Protein AF-A0A653DFV3-F1 (afdb_monomer_lite)

Sequence (105 aa):
MAKMRLHSKTYQAQEQLPKLPLPPLQNTLKKYEKTLRPLLTEQEHEKVQKIIEKFGGPGGIGVKLQLYLANRREKVDNWVRLFEYFIYDKVHQVLILSGTHVKKK

Organism: Callosobruchus maculatus (NCBI:txid64391)

Foldseek 3Di:
DDDPPPDDVVCPCVVVDQADDDDDLVVVLVVVLVVCVVVDDPVVSVVSVVVSCQQVPVVHVVVVVSVVLVVQSVVDSYSCVVVVVVCCVVVVPPPVPPDDPPPDD

Secondary structure (DSSP, 8-state):
--------GGGTTGGGSPPPP---HHHHHHHHHHHHGGGS-HHHHHHHHHHHHHHHSTT-HHHHHHHHHHHHHHHSS-SSHHHHHHHHHHHTTSTTSS-------

pLDDT: mean 81.85, std 17.77, range [36.03, 96.75]

Structure (mmCIF, N/CA/C/O backbone):
data_AF-A0A653DFV3-F1
#
_entry.id   AF-A0A653DFV3-F1
#
loop_
_atom_site.group_PDB
_atom_site.id
_atom_site.type_symbol
_atom_site.label_atom_id
_atom_site.label_alt_id
_atom_site.label_comp_id
_atom_site.label_asym_id
_atom_site.label_entity_id
_atom_site.label_seq_id
_atom_site.pdbx_PDB_ins_code
_atom_site.Cartn_x
_atom_site.Cartn_y
_atom_site.Cartn_z
_atom_site.occupancy
_atom_site.B_iso_or_equiv
_atom_site.auth_seq_id
_atom_site.auth_comp_id
_atom_site.auth_asym_id
_atom_site.auth_atom_id
_atom_site.pdbx_PDB_model_num
ATOM 1 N N . MET A 1 1 ? 32.442 -0.301 -32.391 1.00 36.03 1 MET A N 1
ATOM 2 C CA . MET A 1 1 ? 32.639 -0.709 -30.981 1.00 36.03 1 MET A CA 1
ATOM 3 C C . MET A 1 1 ? 31.658 -1.835 -30.666 1.00 36.03 1 MET A C 1
ATOM 5 O O . MET A 1 1 ? 30.460 -1.589 -30.611 1.00 36.03 1 MET A O 1
ATOM 9 N N . ALA A 1 2 ? 32.135 -3.078 -30.596 1.00 36.41 2 ALA A N 1
ATOM 10 C CA . ALA A 1 2 ? 31.301 -4.270 -30.443 1.00 36.41 2 ALA A CA 1
ATOM 11 C C . ALA A 1 2 ? 30.793 -4.423 -28.996 1.00 36.41 2 ALA A C 1
ATOM 13 O O . ALA A 1 2 ? 31.572 -4.308 -28.052 1.00 36.41 2 ALA A O 1
ATOM 14 N N . LYS A 1 3 ? 29.496 -4.709 -28.814 1.00 49.00 3 LYS A N 1
ATOM 15 C CA . LYS A 1 3 ? 28.944 -5.129 -27.515 1.00 49.00 3 LYS A CA 1
ATOM 16 C C . LYS A 1 3 ? 29.542 -6.490 -27.159 1.00 49.00 3 LYS A C 1
ATOM 18 O O . LYS A 1 3 ? 29.226 -7.493 -27.794 1.00 49.00 3 LYS A O 1
ATOM 23 N N . MET A 1 4 ? 30.407 -6.517 -26.152 1.00 47.44 4 MET A N 1
ATOM 24 C CA . MET A 1 4 ? 30.994 -7.743 -25.626 1.00 47.44 4 MET A CA 1
ATOM 25 C C . MET A 1 4 ? 29.876 -8.599 -25.009 1.00 47.44 4 MET A C 1
ATOM 27 O O . MET A 1 4 ? 29.290 -8.250 -23.986 1.00 47.44 4 MET A O 1
ATOM 31 N N . ARG A 1 5 ? 29.527 -9.697 -25.684 1.00 55.34 5 ARG A N 1
ATOM 32 C CA . ARG A 1 5 ? 28.530 -10.679 -25.245 1.00 55.34 5 ARG A CA 1
ATOM 33 C C . ARG A 1 5 ? 29.101 -11.509 -24.088 1.00 55.34 5 ARG A C 1
ATOM 35 O O . ARG A 1 5 ? 29.620 -12.598 -24.306 1.00 55.34 5 ARG A O 1
ATOM 42 N N . LEU A 1 6 ? 28.985 -11.017 -22.857 1.00 54.50 6 LEU A N 1
ATOM 43 C CA . LEU A 1 6 ? 29.177 -11.828 -21.651 1.00 54.50 6 LEU A CA 1
ATOM 44 C C . LEU A 1 6 ? 27.981 -12.783 -21.488 1.00 54.50 6 LEU A C 1
ATOM 46 O O . LEU A 1 6 ? 27.052 -12.492 -20.746 1.00 54.50 6 LEU A O 1
ATOM 50 N N . HIS A 1 7 ? 27.977 -13.921 -22.183 1.00 57.28 7 HIS A N 1
ATOM 51 C CA . HIS A 1 7 ? 27.004 -1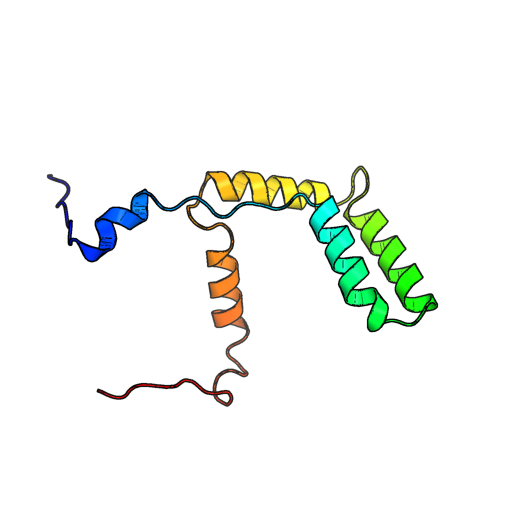4.989 -21.921 1.00 57.28 7 HIS A CA 1
ATOM 52 C C . HIS A 1 7 ? 27.674 -16.103 -21.118 1.00 57.28 7 HIS A C 1
ATOM 54 O O . HIS A 1 7 ? 27.980 -17.168 -21.652 1.00 57.28 7 HIS A O 1
ATOM 60 N N . SER A 1 8 ? 27.894 -15.882 -19.819 1.00 66.50 8 SER A N 1
ATOM 61 C CA . SER A 1 8 ? 28.006 -17.033 -18.923 1.00 66.50 8 SER A CA 1
ATOM 62 C C . SER A 1 8 ? 26.656 -17.762 -18.942 1.00 66.50 8 SER A C 1
ATOM 64 O O . SER A 1 8 ? 25.603 -17.119 -18.927 1.00 66.50 8 SER A O 1
ATOM 66 N N . LYS A 1 9 ? 26.660 -19.103 -18.983 1.00 70.94 9 LYS A N 1
ATOM 67 C CA . LYS A 1 9 ? 25.426 -19.918 -18.908 1.00 70.94 9 LYS A CA 1
ATOM 68 C C . LYS A 1 9 ? 24.528 -19.508 -17.729 1.00 70.94 9 LYS A C 1
ATOM 70 O O . LYS A 1 9 ? 23.316 -19.649 -17.801 1.00 70.94 9 LYS A O 1
ATOM 75 N N . THR A 1 10 ? 25.126 -18.943 -16.681 1.00 80.25 10 THR A N 1
ATOM 76 C CA . THR A 1 10 ? 24.478 -18.484 -15.452 1.00 80.25 10 THR A CA 1
ATOM 77 C C . THR A 1 10 ? 23.386 -17.427 -15.661 1.00 80.25 10 THR A C 1
ATOM 79 O O . THR A 1 10 ? 22.401 -17.465 -14.934 1.00 80.25 10 THR A O 1
ATOM 82 N N . TYR A 1 11 ? 23.512 -16.508 -16.630 1.00 81.00 11 TYR A N 1
ATOM 83 C CA . TYR A 1 11 ? 22.562 -15.386 -16.793 1.00 81.00 11 TYR A CA 1
ATOM 84 C C . TYR A 1 11 ? 21.695 -15.464 -18.054 1.00 81.00 11 TYR A C 1
ATOM 86 O O . TYR A 1 11 ? 20.881 -14.578 -18.296 1.00 81.00 11 TYR A O 1
ATOM 94 N N . GLN A 1 12 ? 21.819 -16.527 -18.851 1.00 82.38 12 GLN A N 1
ATOM 95 C CA . GLN A 1 12 ? 21.080 -16.670 -20.115 1.00 82.38 12 GLN A CA 1
ATOM 96 C C . GLN A 1 12 ? 19.555 -16.713 -19.929 1.00 82.38 12 GLN A C 1
ATOM 98 O O . GLN A 1 12 ? 18.811 -16.284 -20.806 1.00 82.38 12 GLN A O 1
ATOM 103 N N . ALA A 1 13 ? 19.084 -17.209 -18.783 1.00 85.31 13 ALA A N 1
ATOM 104 C CA . ALA A 1 13 ? 17.661 -17.256 -18.456 1.00 85.31 13 ALA A CA 1
ATOM 105 C C . ALA A 1 13 ? 17.132 -15.945 -17.844 1.00 85.31 13 ALA A C 1
ATOM 107 O O . ALA A 1 13 ? 15.923 -15.797 -17.691 1.00 85.31 13 ALA A O 1
ATOM 108 N N . GLN A 1 14 ? 18.003 -14.986 -17.503 1.00 85.19 14 GLN A N 1
ATOM 109 C CA . GLN A 1 14 ? 17.597 -13.766 -16.800 1.00 85.19 14 GLN A CA 1
ATOM 110 C C . GLN A 1 14 ? 16.649 -12.905 -17.645 1.00 85.19 14 GLN A C 1
ATOM 112 O O . GLN A 1 14 ? 15.698 -12.338 -17.116 1.00 85.19 14 GLN A O 1
ATOM 117 N N . GLU A 1 15 ? 16.877 -12.852 -18.959 1.00 80.69 15 GLU A N 1
ATOM 118 C CA . GLU A 1 15 ? 16.033 -12.111 -19.907 1.00 80.69 15 GLU A CA 1
ATOM 119 C C . GLU A 1 15 ? 14.672 -12.786 -20.154 1.00 80.69 15 GLU A C 1
ATOM 121 O O . GLU A 1 15 ? 13.759 -12.157 -20.681 1.00 80.69 15 GLU A O 1
ATOM 126 N N . GLN A 1 16 ? 14.518 -14.055 -19.760 1.00 86.12 16 GLN A N 1
ATOM 127 C CA . GLN A 1 16 ? 13.286 -14.834 -19.937 1.00 86.12 16 GLN A CA 1
ATOM 128 C C . GLN A 1 16 ? 12.364 -14.765 -18.710 1.00 86.12 16 GLN A C 1
ATOM 130 O O . GLN A 1 16 ? 11.243 -15.275 -18.751 1.00 86.12 16 GLN A O 1
ATOM 135 N N . LEU A 1 17 ? 12.815 -14.157 -17.606 1.00 88.94 17 LEU A N 1
ATOM 136 C CA . LEU A 1 17 ? 12.018 -14.058 -16.389 1.00 88.94 17 LEU A CA 1
ATOM 137 C C . LEU A 1 17 ? 10.841 -13.087 -16.577 1.00 88.94 17 LEU A C 1
ATOM 139 O O . LEU A 1 17 ? 11.027 -11.967 -17.060 1.00 88.94 17 LEU A O 1
ATOM 143 N N . PRO A 1 18 ? 9.625 -13.469 -16.149 1.00 89.94 18 PRO A N 1
ATOM 144 C CA . PRO A 1 18 ? 8.475 -12.587 -16.241 1.00 89.94 18 PRO A CA 1
ATOM 145 C C . PRO A 1 18 ? 8.628 -11.392 -15.294 1.00 89.94 18 PRO A C 1
ATOM 147 O O . PRO A 1 18 ? 9.078 -11.521 -14.153 1.00 89.94 18 PRO A O 1
ATOM 150 N N . LYS A 1 19 ? 8.171 -10.218 -15.742 1.00 88.56 19 LYS A N 1
ATOM 151 C CA . LYS A 1 19 ? 8.071 -9.033 -14.881 1.00 88.56 19 LYS A CA 1
ATOM 152 C C . LYS A 1 19 ? 7.087 -9.283 -13.740 1.00 88.56 19 LYS A C 1
ATOM 154 O O . LYS A 1 19 ? 5.996 -9.817 -13.957 1.00 88.56 19 LYS A O 1
ATOM 159 N N . LEU A 1 20 ? 7.414 -8.785 -12.548 1.00 92.31 20 LEU A N 1
ATOM 160 C CA . LEU A 1 20 ? 6.534 -8.891 -11.383 1.00 92.31 20 LEU A CA 1
ATOM 161 C C . LEU A 1 20 ? 5.140 -8.312 -11.683 1.00 92.31 20 LEU A C 1
ATOM 163 O O . LEU A 1 20 ? 5.041 -7.171 -12.154 1.00 92.31 20 LEU A O 1
ATOM 167 N N . PRO A 1 21 ? 4.053 -9.057 -11.421 1.00 93.00 21 PRO A N 1
ATOM 168 C CA . PRO A 1 21 ? 2.704 -8.551 -11.621 1.00 93.00 21 PRO A CA 1
ATOM 169 C C . PRO A 1 21 ? 2.405 -7.426 -10.627 1.00 93.00 21 PRO A C 1
ATOM 171 O O . PRO A 1 21 ? 2.809 -7.482 -9.467 1.00 93.00 21 PRO A O 1
ATOM 174 N N . LEU A 1 22 ? 1.687 -6.399 -11.083 1.00 93.62 22 LEU A N 1
ATOM 175 C CA . LEU A 1 22 ? 1.146 -5.366 -10.204 1.00 93.62 22 LEU A CA 1
ATOM 176 C C . LEU A 1 22 ? -0.297 -5.754 -9.848 1.00 93.62 22 LEU A C 1
ATOM 178 O O . LEU A 1 22 ? -1.149 -5.753 -10.740 1.00 93.62 22 LEU A O 1
ATOM 182 N N . PRO A 1 23 ? -0.596 -6.113 -8.587 1.00 94.75 23 PRO A N 1
ATOM 183 C CA . PRO A 1 23 ? -1.951 -6.474 -8.195 1.00 94.75 23 PRO A CA 1
ATOM 184 C C . PRO A 1 23 ? -2.896 -5.267 -8.321 1.00 94.75 23 PRO A C 1
ATOM 186 O O . PRO A 1 23 ? -2.481 -4.134 -8.055 1.00 94.75 23 PRO A O 1
ATOM 189 N N . PRO A 1 24 ? -4.174 -5.479 -8.688 1.00 95.19 24 PRO A N 1
ATOM 190 C CA . PRO A 1 24 ? -5.169 -4.414 -8.697 1.00 95.19 24 PRO A CA 1
ATOM 191 C C . PRO A 1 24 ? -5.315 -3.771 -7.316 1.00 95.19 24 PRO A C 1
ATOM 193 O O . PRO A 1 24 ? -5.382 -4.477 -6.308 1.00 95.19 24 PRO A O 1
ATOM 196 N N . LEU A 1 25 ? -5.446 -2.442 -7.280 1.00 94.75 25 LEU A N 1
ATOM 197 C CA . LEU A 1 25 ? -5.555 -1.668 -6.039 1.00 94.75 25 LEU A CA 1
ATOM 198 C C . LEU A 1 25 ? -6.642 -2.218 -5.103 1.00 94.75 25 LEU A C 1
ATOM 200 O O . LEU A 1 25 ? -6.383 -2.450 -3.927 1.00 94.75 25 LEU A O 1
ATOM 204 N N . GLN A 1 26 ? -7.832 -2.503 -5.638 1.00 94.44 26 GLN A N 1
ATOM 205 C CA . GLN A 1 26 ? -8.961 -3.003 -4.847 1.00 94.44 26 GLN A CA 1
ATOM 206 C C . GLN A 1 26 ? -8.681 -4.366 -4.207 1.00 94.44 26 GLN A C 1
ATOM 208 O O . GLN A 1 26 ? -9.071 -4.608 -3.069 1.00 94.44 26 GLN A O 1
ATOM 213 N N . ASN A 1 27 ? -7.962 -5.253 -4.901 1.00 96.06 27 ASN A N 1
ATOM 214 C CA . ASN A 1 27 ? -7.603 -6.561 -4.352 1.00 96.06 27 ASN A CA 1
ATOM 215 C C . ASN A 1 27 ? -6.596 -6.410 -3.208 1.00 96.06 27 ASN A C 1
ATOM 217 O O . ASN A 1 27 ? -6.718 -7.084 -2.184 1.00 96.06 27 ASN A O 1
ATOM 221 N N . THR A 1 28 ? -5.634 -5.497 -3.359 1.00 96.06 28 THR A N 1
ATOM 222 C CA . THR A 1 28 ? -4.661 -5.171 -2.311 1.00 96.06 28 THR A CA 1
ATOM 223 C C . THR A 1 28 ? -5.347 -4.575 -1.083 1.00 96.06 28 THR A C 1
ATOM 225 O O . THR A 1 28 ? -5.072 -5.016 0.030 1.00 96.06 28 THR A O 1
ATOM 228 N N . LEU A 1 29 ? -6.281 -3.637 -1.271 1.00 96.06 29 LEU A N 1
ATOM 229 C CA . LEU A 1 29 ? -7.023 -3.000 -0.178 1.00 96.06 29 LEU A CA 1
ATOM 230 C C . LEU A 1 29 ? -7.923 -3.987 0.577 1.00 96.06 29 LEU A C 1
ATOM 232 O O . LEU A 1 29 ? -7.883 -4.023 1.803 1.00 96.06 29 LEU A O 1
ATOM 236 N N . LYS A 1 30 ? -8.643 -4.862 -0.135 1.00 95.50 30 LYS A N 1
ATOM 237 C CA . LYS A 1 30 ? -9.437 -5.940 0.487 1.00 95.50 30 LYS A CA 1
ATOM 238 C C . LYS A 1 30 ? -8.571 -6.896 1.305 1.00 95.50 30 LYS A C 1
ATOM 240 O O . LYS A 1 30 ? -8.942 -7.314 2.399 1.00 95.50 30 LYS A O 1
ATOM 245 N N . LYS A 1 31 ? -7.399 -7.266 0.777 1.00 96.31 31 LYS A N 1
ATOM 246 C CA . LYS A 1 31 ? -6.458 -8.129 1.503 1.00 96.31 31 LYS A CA 1
ATOM 247 C C . LYS A 1 31 ? -5.907 -7.423 2.743 1.00 96.31 31 LYS A C 1
ATOM 249 O O . LYS A 1 31 ? -5.769 -8.065 3.782 1.00 96.31 31 LYS A O 1
ATOM 254 N N . TYR A 1 32 ? -5.606 -6.131 2.636 1.00 95.88 32 TYR A N 1
ATOM 255 C CA . TYR A 1 32 ? -5.141 -5.305 3.7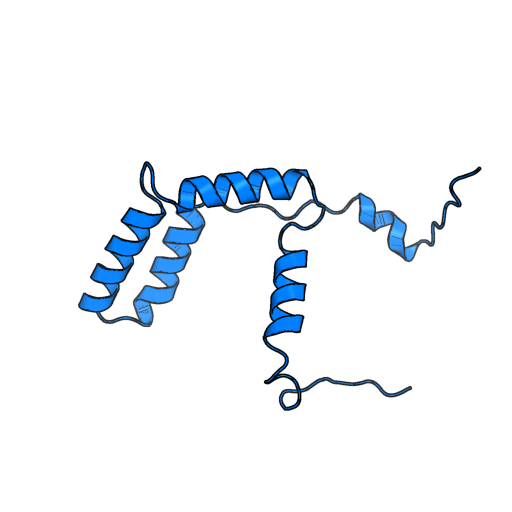47 1.00 95.88 32 TYR A CA 1
ATOM 256 C C . TYR A 1 32 ? -6.177 -5.249 4.877 1.00 95.88 32 TYR A C 1
ATOM 258 O O . TYR A 1 32 ? -5.852 -5.618 6.002 1.00 95.88 32 TYR A O 1
ATOM 266 N N . GLU A 1 33 ? -7.433 -4.929 4.563 1.00 94.75 33 GLU A N 1
ATOM 267 C CA . GLU A 1 33 ? -8.546 -4.932 5.523 1.00 94.75 33 GLU A CA 1
ATOM 268 C C . GLU A 1 33 ? -8.695 -6.290 6.226 1.00 94.75 33 GLU A C 1
ATOM 270 O O . GLU A 1 33 ? -8.665 -6.367 7.454 1.00 94.75 33 GLU A O 1
ATOM 275 N N . LYS A 1 34 ? -8.739 -7.389 5.457 1.00 94.75 34 LYS A N 1
ATOM 276 C CA . LYS A 1 34 ? -8.848 -8.751 6.008 1.00 94.75 34 LYS A CA 1
ATOM 277 C C . LYS A 1 34 ? -7.693 -9.108 6.947 1.00 94.75 34 LYS A C 1
ATOM 279 O O . LYS A 1 34 ? -7.897 -9.829 7.919 1.00 94.75 34 LYS A O 1
ATOM 284 N N . THR A 1 35 ? -6.486 -8.638 6.641 1.00 96.31 35 THR A N 1
ATOM 285 C CA . THR A 1 35 ? -5.292 -8.912 7.457 1.00 96.31 35 THR A CA 1
ATOM 286 C C . THR A 1 35 ? -5.319 -8.116 8.760 1.00 96.31 35 THR A C 1
ATOM 288 O O . THR A 1 35 ? -4.851 -8.606 9.783 1.00 96.31 35 THR A O 1
ATOM 291 N N . LEU A 1 36 ? -5.891 -6.911 8.733 1.00 94.69 36 LEU A N 1
ATOM 292 C CA . LEU A 1 36 ? -6.040 -6.066 9.912 1.00 94.69 36 LEU A CA 1
ATOM 293 C C . LEU A 1 36 ? -7.218 -6.459 10.802 1.00 94.69 36 LEU A C 1
ATOM 295 O O . LEU A 1 36 ? -7.138 -6.249 12.006 1.00 94.69 36 LEU A O 1
ATOM 299 N N . ARG A 1 37 ? -8.284 -7.054 10.253 1.00 91.19 37 ARG A N 1
ATOM 300 C CA . ARG A 1 37 ? -9.484 -7.445 11.013 1.00 91.19 37 ARG A CA 1
ATOM 301 C C . ARG A 1 37 ? -9.196 -8.166 12.345 1.00 91.19 37 ARG A C 1
ATOM 303 O O . ARG A 1 37 ? -9.777 -7.743 13.335 1.00 91.19 37 ARG A O 1
ATOM 310 N N . PRO A 1 38 ? -8.326 -9.195 12.431 1.00 95.25 38 PRO A N 1
ATOM 311 C CA . PRO A 1 38 ? -8.048 -9.867 13.706 1.00 95.25 38 PRO A CA 1
ATOM 312 C C . PRO A 1 38 ? -7.190 -9.047 14.686 1.00 95.25 38 PRO A C 1
ATOM 314 O O . PRO A 1 38 ? -7.036 -9.456 15.831 1.00 95.25 38 PRO A O 1
ATOM 317 N N . LEU A 1 39 ? -6.599 -7.933 14.246 1.00 95.06 39 LEU A N 1
ATOM 318 C CA . LEU A 1 39 ? -5.705 -7.090 15.046 1.00 95.06 39 LEU A CA 1
ATOM 319 C C . LEU A 1 39 ? -6.408 -5.856 15.629 1.00 95.06 39 LEU A C 1
ATOM 321 O O . LEU A 1 39 ? -5.814 -5.164 16.451 1.00 95.06 39 LEU A O 1
ATOM 325 N N . LEU A 1 40 ? -7.627 -5.553 15.177 1.00 95.00 40 LEU A N 1
ATOM 326 C CA . LEU A 1 40 ? -8.325 -4.305 15.472 1.00 95.00 40 LEU A CA 1
ATOM 327 C C . LEU A 1 40 ? -9.615 -4.549 16.250 1.00 95.00 40 LEU A C 1
ATOM 329 O O . LEU A 1 40 ? -10.317 -5.538 16.034 1.00 95.00 40 LEU A O 1
ATOM 333 N N . THR A 1 41 ? -9.969 -3.592 17.103 1.00 96.25 41 THR A N 1
ATOM 334 C CA . THR A 1 41 ? -11.3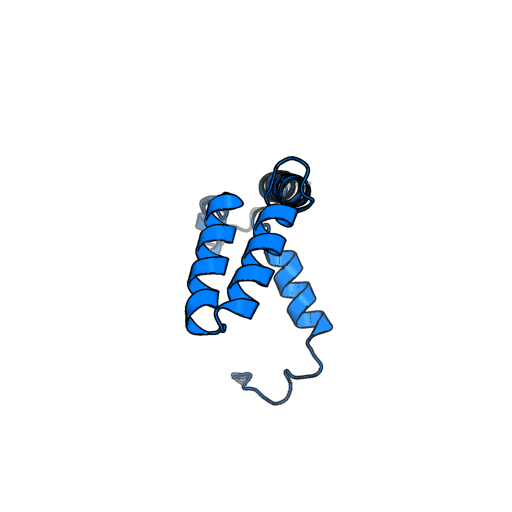22 -3.500 17.664 1.00 96.25 41 THR A CA 1
ATOM 335 C C . THR A 1 41 ? -12.328 -3.059 16.595 1.00 96.25 41 THR A C 1
ATOM 337 O O . THR A 1 41 ? -11.955 -2.526 15.548 1.00 96.25 41 THR A O 1
ATOM 340 N N . GLU A 1 42 ? -13.628 -3.225 16.856 1.00 93.88 42 GLU A N 1
ATOM 341 C CA . GLU A 1 42 ? -14.673 -2.840 15.894 1.00 93.88 42 GLU A CA 1
ATOM 342 C C . GLU A 1 42 ? -14.605 -1.347 15.526 1.00 93.88 42 GLU A C 1
ATOM 344 O O . GLU A 1 42 ? -14.640 -0.983 14.353 1.00 93.88 42 GLU A O 1
ATOM 349 N N . GLN A 1 43 ? -14.387 -0.482 16.522 1.00 95.38 43 GLN A N 1
ATOM 350 C CA . GLN A 1 43 ? -14.271 0.966 16.321 1.00 95.38 43 GLN A CA 1
ATOM 351 C C . GLN A 1 43 ? -13.047 1.351 15.475 1.00 95.38 43 GLN A C 1
ATOM 353 O O . GLN A 1 43 ? -13.088 2.309 14.701 1.00 95.38 43 GLN A O 1
ATOM 358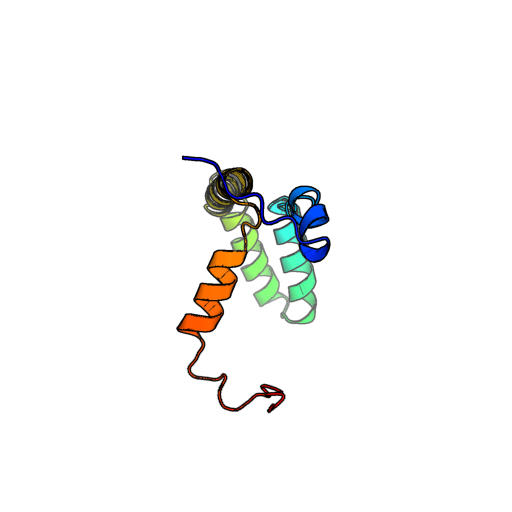 N N . GLU A 1 44 ? -11.928 0.644 15.634 1.00 95.50 44 GLU A N 1
ATOM 359 C CA . GLU A 1 44 ? -10.721 0.867 14.832 1.00 95.50 44 GLU A CA 1
ATOM 360 C C . GLU A 1 44 ? -10.896 0.344 13.410 1.00 95.50 44 GLU A C 1
ATOM 362 O O . GLU A 1 44 ? -10.470 1.001 12.458 1.00 95.50 44 GLU A O 1
ATOM 367 N N . HIS A 1 45 ? -11.576 -0.791 13.256 1.00 95.44 45 HIS A N 1
ATOM 368 C CA . HIS A 1 45 ? -11.900 -1.343 11.951 1.00 95.44 45 HIS A CA 1
ATOM 369 C C . HIS A 1 45 ? -12.760 -0.378 11.125 1.00 95.44 45 HIS A C 1
ATOM 371 O O . HIS A 1 45 ? -12.419 -0.094 9.978 1.00 95.44 45 HIS A O 1
ATOM 377 N N . GLU A 1 46 ? -13.806 0.214 11.711 1.00 95.81 46 GLU A N 1
ATOM 378 C CA . GLU A 1 46 ? -14.630 1.230 11.034 1.00 95.81 46 GLU A CA 1
ATOM 379 C C . GLU A 1 46 ? -13.811 2.444 10.565 1.00 95.81 46 GLU A C 1
ATOM 381 O O . GLU A 1 46 ? -14.028 2.980 9.473 1.00 95.81 46 GLU A O 1
ATOM 386 N N . LYS A 1 47 ? -12.844 2.896 11.376 1.00 96.06 47 LYS A N 1
ATOM 387 C CA . LYS A 1 47 ? -11.937 3.992 10.993 1.00 96.06 47 LYS A CA 1
ATOM 388 C C . LYS A 1 47 ? -11.069 3.592 9.803 1.00 96.06 47 LYS A C 1
ATOM 390 O O . LYS A 1 47 ? -10.929 4.374 8.862 1.00 96.06 47 LYS A O 1
ATOM 395 N N . VAL A 1 48 ? -10.501 2.388 9.834 1.00 95.81 48 VAL A N 1
ATOM 396 C CA . VAL A 1 48 ? -9.670 1.856 8.746 1.00 95.81 48 VAL A CA 1
ATOM 397 C C . VAL A 1 48 ? -10.478 1.708 7.462 1.00 95.81 48 VAL A C 1
ATOM 399 O O . VAL A 1 48 ? -10.002 2.132 6.409 1.00 95.81 48 VAL A O 1
ATOM 402 N N . GLN A 1 49 ? -11.709 1.208 7.537 1.00 95.31 49 GLN A N 1
ATOM 403 C CA . GLN A 1 49 ? -12.588 1.074 6.379 1.00 95.31 49 GLN A CA 1
ATOM 404 C C . GLN A 1 49 ? -12.820 2.430 5.690 1.00 95.31 49 GLN A C 1
ATOM 406 O O . GLN A 1 49 ? -12.601 2.557 4.485 1.00 95.31 49 GLN A O 1
ATOM 411 N N . LYS A 1 50 ? -13.128 3.486 6.456 1.00 95.75 50 LYS A N 1
ATOM 412 C CA . LYS A 1 50 ? -13.279 4.854 5.918 1.00 95.75 50 LYS A CA 1
ATOM 413 C C . LYS A 1 50 ? -12.000 5.370 5.249 1.00 95.75 50 LYS A C 1
ATOM 415 O O . LYS A 1 50 ? -12.061 6.066 4.233 1.00 95.75 50 LYS A O 1
ATOM 420 N N . ILE A 1 51 ? -10.829 5.044 5.801 1.00 96.06 51 ILE A N 1
ATOM 421 C CA . ILE A 1 51 ? -9.533 5.411 5.205 1.00 96.06 51 ILE A CA 1
ATOM 422 C C . ILE A 1 51 ? -9.322 4.666 3.882 1.00 96.06 51 ILE A C 1
ATOM 424 O O . ILE A 1 51 ? -8.914 5.284 2.897 1.00 96.06 51 ILE A O 1
ATOM 428 N N . ILE A 1 52 ? -9.621 3.366 3.844 1.00 95.75 52 ILE A N 1
ATOM 429 C CA . ILE A 1 52 ? -9.514 2.527 2.645 1.00 95.75 52 ILE A CA 1
ATOM 430 C C . ILE A 1 52 ? -10.434 3.051 1.539 1.00 95.75 52 ILE A C 1
ATOM 432 O O . ILE A 1 52 ? -9.983 3.223 0.405 1.00 95.75 52 ILE A O 1
ATOM 436 N N . GLU A 1 53 ? -11.683 3.374 1.871 1.00 95.19 53 GLU A N 1
ATOM 437 C CA . GLU A 1 53 ? -12.657 3.950 0.940 1.00 95.19 53 GLU A CA 1
ATOM 438 C C . GLU A 1 53 ? -12.184 5.302 0.395 1.00 95.19 53 GLU A C 1
ATOM 440 O O . GLU A 1 53 ? -12.197 5.521 -0.815 1.00 95.19 53 GLU A O 1
ATOM 445 N N . LYS A 1 54 ? -11.670 6.192 1.253 1.00 96.25 54 LYS A N 1
ATOM 446 C CA . LYS A 1 54 ? -11.121 7.487 0.819 1.00 96.25 54 LYS A CA 1
ATOM 447 C C . LYS A 1 54 ? -9.878 7.332 -0.064 1.00 96.25 54 LYS A C 1
ATOM 449 O O . LYS A 1 54 ? -9.664 8.121 -0.986 1.00 96.25 54 LYS A O 1
ATOM 454 N N . PHE A 1 55 ? -9.029 6.349 0.225 1.00 96.75 55 PHE A N 1
ATOM 455 C CA . PHE A 1 55 ? -7.788 6.124 -0.512 1.00 96.75 55 PHE A CA 1
ATOM 456 C C . PHE A 1 55 ? -8.032 5.465 -1.876 1.00 96.75 55 PHE A C 1
ATOM 458 O O . PHE A 1 55 ? -7.454 5.897 -2.877 1.00 96.75 55 PHE A O 1
ATOM 465 N N . GLY A 1 56 ? -8.867 4.423 -1.907 1.00 94.00 56 GLY A N 1
ATOM 466 C CA . GLY A 1 56 ? -9.139 3.592 -3.081 1.00 94.00 56 GLY A CA 1
ATOM 467 C C . GLY A 1 56 ? -10.396 3.956 -3.869 1.00 94.00 56 GLY A C 1
ATOM 468 O O . GLY A 1 56 ? -10.599 3.399 -4.948 1.00 94.00 56 GLY A O 1
ATOM 469 N N . GLY A 1 57 ? -11.240 4.846 -3.350 1.00 92.12 57 GLY A N 1
ATOM 470 C CA . GLY A 1 57 ? -12.466 5.290 -4.004 1.00 92.12 57 GLY A CA 1
ATOM 471 C C . GLY A 1 57 ? -12.225 6.173 -5.238 1.00 92.12 57 GLY A C 1
ATOM 472 O O . GLY A 1 57 ? -11.086 6.554 -5.535 1.00 92.12 57 GLY A O 1
ATOM 473 N N . PRO A 1 58 ? -13.293 6.523 -5.978 1.00 89.75 58 PRO A N 1
ATOM 474 C CA . PRO A 1 58 ? -13.207 7.409 -7.137 1.00 89.75 58 PRO A CA 1
ATOM 475 C C . PRO A 1 58 ? -12.552 8.747 -6.771 1.00 89.75 58 PRO A C 1
ATOM 477 O O . PRO A 1 58 ? -12.948 9.403 -5.812 1.00 89.75 58 PRO A O 1
ATOM 480 N N . GLY A 1 59 ? -11.520 9.149 -7.516 1.00 89.00 59 GLY A N 1
ATOM 481 C CA . GLY A 1 59 ? -10.762 10.374 -7.228 1.00 89.00 59 GLY A CA 1
ATOM 482 C C . GLY A 1 59 ? -9.787 10.278 -6.044 1.00 89.00 59 GLY A C 1
ATOM 483 O O . GLY A 1 59 ? -9.059 11.239 -5.786 1.00 89.00 59 GLY A O 1
ATOM 484 N N . GLY A 1 60 ? -9.714 9.128 -5.366 1.00 93.44 60 GLY A N 1
ATOM 485 C CA . GLY A 1 60 ? -8.762 8.863 -4.292 1.00 93.44 60 GLY A CA 1
ATOM 486 C C . GLY A 1 60 ? -7.307 8.882 -4.767 1.00 93.44 60 GLY A C 1
ATOM 487 O O . GLY A 1 60 ? -6.982 8.571 -5.920 1.00 93.44 60 GLY A O 1
ATOM 488 N N . ILE A 1 61 ? -6.391 9.237 -3.862 1.00 96.31 61 ILE A N 1
ATOM 489 C CA . ILE A 1 61 ? -4.956 9.309 -4.179 1.00 96.31 61 ILE A CA 1
ATOM 490 C C . ILE A 1 61 ? -4.372 7.938 -4.551 1.00 96.31 61 ILE A C 1
ATOM 492 O O . ILE A 1 61 ? -3.468 7.868 -5.384 1.00 96.31 61 ILE A O 1
ATOM 496 N N . GLY A 1 62 ? -4.928 6.847 -4.014 1.00 95.00 62 GLY A N 1
ATOM 497 C CA . GLY A 1 62 ? -4.497 5.485 -4.313 1.00 95.00 62 GLY A CA 1
ATOM 498 C C . GLY A 1 62 ? -4.635 5.127 -5.790 1.00 95.00 62 GLY A C 1
ATOM 499 O O . GLY A 1 62 ? -3.757 4.465 -6.337 1.00 95.00 62 GLY A O 1
ATOM 500 N N . VAL A 1 63 ? -5.669 5.631 -6.472 1.00 94.81 63 VAL A N 1
ATOM 501 C CA . VAL A 1 63 ? -5.866 5.409 -7.916 1.00 94.81 63 VAL A CA 1
ATOM 502 C C . VAL A 1 63 ? -4.747 6.070 -8.724 1.00 94.81 63 VAL A C 1
ATOM 504 O O . VAL A 1 63 ? -4.167 5.444 -9.610 1.00 94.81 63 VAL A O 1
ATOM 507 N N . LYS A 1 64 ? -4.379 7.312 -8.379 1.00 95.50 64 LYS A N 1
ATOM 508 C CA . LYS A 1 64 ? -3.263 8.025 -9.025 1.00 95.50 64 LYS A CA 1
ATOM 509 C C . LYS A 1 64 ? -1.937 7.302 -8.781 1.00 95.50 64 LYS A C 1
ATOM 511 O O . LYS A 1 64 ? -1.181 7.078 -9.722 1.00 95.50 64 LYS A O 1
ATOM 516 N N . LEU A 1 65 ? -1.675 6.886 -7.541 1.00 95.81 65 LEU A N 1
ATOM 517 C CA . LEU A 1 65 ? -0.465 6.137 -7.181 1.00 95.81 65 LEU A CA 1
ATOM 518 C C . LEU A 1 65 ? -0.376 4.793 -7.915 1.00 95.81 65 LEU A C 1
ATOM 520 O O . LEU A 1 65 ? 0.690 4.451 -8.425 1.00 95.81 65 LEU A O 1
ATOM 524 N N . GLN A 1 66 ? -1.489 4.070 -8.050 1.00 95.38 66 GLN A N 1
ATOM 525 C CA . GLN A 1 66 ? -1.544 2.823 -8.812 1.00 95.38 66 GLN A CA 1
ATOM 526 C C . GLN A 1 66 ? -1.173 3.037 -10.288 1.00 95.38 66 GLN A C 1
ATOM 528 O O . GLN A 1 66 ? -0.441 2.227 -10.855 1.00 95.38 66 GLN A O 1
ATOM 533 N N . LEU A 1 67 ? -1.620 4.137 -10.906 1.00 94.69 67 LEU A N 1
ATOM 534 C CA . LEU A 1 67 ? -1.237 4.489 -12.280 1.00 94.69 67 LEU A CA 1
ATOM 535 C C . LEU A 1 67 ? 0.264 4.783 -12.400 1.00 94.69 67 LEU A C 1
ATOM 537 O O . LEU A 1 67 ? 0.906 4.319 -13.344 1.00 94.69 67 LEU A O 1
ATOM 541 N N . TYR A 1 68 ? 0.850 5.492 -11.431 1.00 94.19 68 TYR A N 1
ATOM 542 C CA . TYR A 1 68 ? 2.301 5.702 -11.393 1.00 94.19 68 TYR A CA 1
ATOM 543 C C . TYR A 1 68 ? 3.071 4.382 -11.255 1.00 94.19 68 TYR A C 1
ATOM 545 O O . TYR A 1 68 ? 4.066 4.183 -11.955 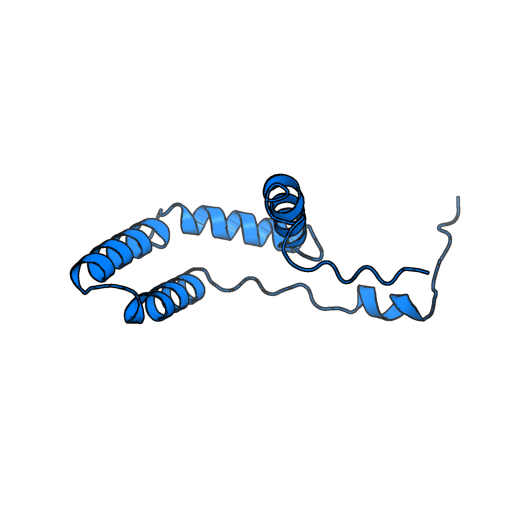1.00 94.19 68 TYR A O 1
ATOM 553 N N . LEU A 1 69 ? 2.603 3.463 -10.404 1.00 94.12 69 LEU A N 1
ATOM 554 C CA . LEU A 1 69 ? 3.199 2.132 -10.250 1.00 94.12 69 LEU A CA 1
ATOM 555 C C . LEU A 1 69 ? 3.089 1.303 -11.534 1.00 94.12 69 LEU A C 1
ATOM 557 O O . LEU A 1 69 ? 4.062 0.658 -11.923 1.00 94.12 69 LEU A O 1
ATOM 561 N N . ALA A 1 70 ? 1.950 1.362 -12.226 1.00 94.19 70 ALA A N 1
ATOM 562 C CA . ALA A 1 70 ? 1.759 0.688 -13.507 1.00 94.19 70 ALA A CA 1
ATOM 563 C C . ALA A 1 70 ? 2.720 1.233 -14.574 1.00 94.19 70 ALA A C 1
ATOM 565 O O . ALA A 1 70 ? 3.438 0.465 -15.209 1.00 94.19 70 ALA A O 1
ATOM 566 N N . ASN A 1 71 ? 2.824 2.559 -14.705 1.00 94.12 71 ASN A N 1
ATOM 567 C CA . ASN A 1 71 ? 3.766 3.193 -15.631 1.00 94.12 71 ASN A CA 1
ATOM 568 C C . ASN A 1 71 ? 5.222 2.805 -15.316 1.00 94.12 71 ASN A C 1
ATOM 570 O O . ASN A 1 71 ? 6.020 2.524 -16.211 1.00 94.12 71 ASN A O 1
ATOM 574 N N . ARG A 1 72 ? 5.564 2.744 -14.026 1.00 92.44 72 ARG A N 1
ATOM 575 C CA . ARG A 1 72 ? 6.885 2.325 -13.561 1.00 92.44 72 ARG A CA 1
ATOM 576 C C . ARG A 1 72 ? 7.179 0.865 -13.903 1.00 92.44 72 ARG A C 1
ATOM 578 O O . ARG A 1 72 ? 8.275 0.598 -14.384 1.00 92.44 72 ARG A O 1
ATOM 585 N N . ARG A 1 73 ? 6.231 -0.056 -13.696 1.00 92.19 73 ARG A N 1
ATOM 586 C CA . ARG A 1 73 ? 6.356 -1.481 -14.063 1.00 92.19 73 ARG A CA 1
ATOM 587 C C . ARG A 1 73 ? 6.726 -1.677 -15.531 1.00 92.19 73 ARG A C 1
ATOM 589 O O . ARG A 1 73 ? 7.507 -2.570 -15.848 1.00 92.19 73 ARG A O 1
ATOM 596 N N . GLU A 1 74 ? 6.216 -0.835 -16.421 1.00 90.81 74 GLU A N 1
ATOM 597 C CA . GLU A 1 74 ? 6.569 -0.931 -17.838 1.00 90.81 74 GLU A CA 1
ATOM 598 C C . GLU A 1 74 ? 8.024 -0.523 -18.108 1.00 90.81 74 GLU A C 1
ATOM 600 O O . GLU A 1 74 ? 8.695 -1.140 -18.935 1.00 90.81 74 GLU A O 1
ATOM 605 N N . LYS A 1 75 ? 8.552 0.441 -17.348 1.00 90.00 75 LYS A N 1
ATOM 606 C CA . LYS A 1 75 ? 9.888 1.028 -17.543 1.00 90.00 75 LYS A CA 1
ATOM 607 C C . LYS A 1 75 ? 11.044 0.256 -16.902 1.00 90.00 75 LYS A C 1
ATOM 609 O O . LYS A 1 75 ? 12.189 0.519 -17.256 1.00 90.00 75 LYS A O 1
ATOM 614 N N . VAL A 1 76 ? 10.784 -0.634 -15.942 1.00 88.81 76 VAL A N 1
ATOM 615 C CA . VAL A 1 76 ? 11.837 -1.365 -15.210 1.00 88.81 76 VAL A CA 1
ATOM 616 C C . VAL A 1 76 ? 11.513 -2.852 -15.070 1.00 88.81 76 VAL A C 1
ATOM 618 O O . VAL A 1 76 ? 10.347 -3.229 -15.012 1.00 88.81 76 VAL A O 1
ATOM 621 N N . ASP A 1 77 ? 12.538 -3.700 -14.957 1.00 86.44 77 ASP A N 1
ATOM 622 C CA . ASP A 1 77 ? 12.356 -5.162 -14.846 1.00 86.44 77 ASP A CA 1
ATOM 623 C C . ASP A 1 77 ? 11.685 -5.575 -13.527 1.00 86.44 77 ASP A C 1
ATOM 625 O O . ASP A 1 77 ? 10.830 -6.459 -13.483 1.00 86.44 77 ASP A O 1
ATOM 629 N N . ASN A 1 78 ? 12.048 -4.890 -12.440 1.00 88.69 78 ASN A N 1
ATOM 630 C CA . ASN A 1 78 ? 11.449 -5.042 -11.120 1.00 88.69 78 ASN A CA 1
ATOM 631 C C . ASN A 1 78 ? 11.101 -3.653 -10.567 1.00 88.69 78 ASN A C 1
ATOM 633 O O . ASN A 1 78 ? 11.979 -2.839 -10.272 1.00 88.69 78 ASN A O 1
ATOM 637 N N . TRP A 1 79 ? 9.804 -3.386 -10.422 1.00 89.62 79 TRP A N 1
ATOM 638 C CA . TRP A 1 79 ? 9.284 -2.089 -9.991 1.00 89.62 79 TRP A CA 1
ATOM 639 C C . TRP A 1 79 ? 9.455 -1.812 -8.491 1.00 89.62 79 TRP A C 1
ATOM 641 O O . TRP A 1 79 ? 9.465 -0.637 -8.107 1.00 89.62 79 TRP A O 1
ATOM 651 N N . VAL A 1 80 ? 9.668 -2.857 -7.681 1.00 87.81 80 VAL A N 1
ATOM 652 C CA . VAL A 1 80 ? 9.852 -2.810 -6.218 1.00 87.81 80 VAL A CA 1
ATOM 653 C C . VAL A 1 80 ? 11.310 -2.544 -5.830 1.00 87.81 80 VAL A C 1
ATOM 655 O O . VAL A 1 80 ? 11.563 -1.886 -4.826 1.00 87.81 80 VAL A O 1
ATOM 658 N N . ARG A 1 81 ? 12.276 -2.957 -6.660 1.00 83.31 81 ARG A N 1
ATOM 659 C CA . ARG A 1 81 ? 13.719 -2.953 -6.345 1.00 83.31 81 ARG A CA 1
ATOM 660 C C . ARG A 1 81 ? 14.268 -1.642 -5.755 1.00 83.31 81 ARG A C 1
ATOM 662 O O . ARG A 1 81 ? 15.094 -1.674 -4.853 1.00 83.31 81 ARG A O 1
ATOM 669 N N . LEU A 1 82 ? 13.837 -0.471 -6.243 1.00 74.44 82 LEU A N 1
ATOM 670 C CA . LEU A 1 82 ? 14.311 0.807 -5.673 1.00 74.44 82 LEU A CA 1
ATOM 671 C C . LE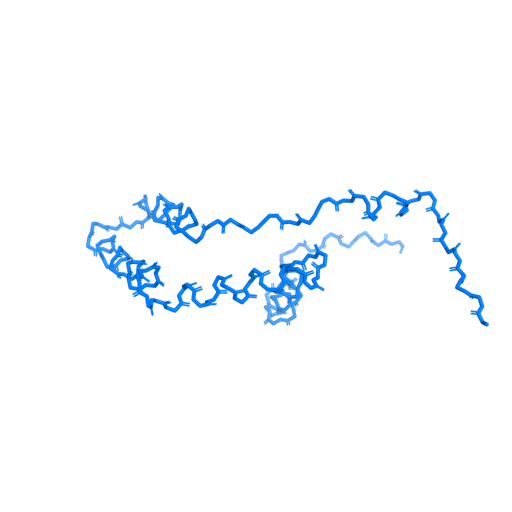U A 1 82 ? 13.757 1.078 -4.268 1.00 74.44 82 LEU A C 1
ATOM 673 O O . LEU A 1 82 ? 14.444 1.711 -3.474 1.00 74.44 82 LEU A O 1
ATOM 677 N N . PHE A 1 83 ? 12.547 0.607 -3.957 1.00 77.38 83 PHE A N 1
ATOM 678 C CA . PHE A 1 83 ? 11.997 0.718 -2.608 1.00 77.38 83 PHE A CA 1
ATOM 679 C C . PHE A 1 83 ? 12.778 -0.161 -1.637 1.00 77.38 83 PHE A C 1
ATOM 681 O O . PHE A 1 83 ? 13.125 0.312 -0.566 1.00 77.38 83 PHE A O 1
ATOM 688 N N . GLU A 1 84 ? 13.122 -1.391 -2.028 1.00 74.31 84 GLU A N 1
ATOM 689 C CA . GLU A 1 84 ? 13.952 -2.282 -1.205 1.00 74.31 84 GLU A CA 1
ATOM 690 C C . GLU A 1 84 ? 15.278 -1.613 -0.840 1.00 74.31 84 GLU A C 1
ATOM 692 O O . GLU A 1 84 ? 15.583 -1.479 0.342 1.00 74.31 84 GLU A O 1
ATOM 697 N N . TYR A 1 85 ? 16.022 -1.097 -1.825 1.00 75.25 85 TYR A N 1
ATOM 698 C CA . TYR A 1 85 ? 17.282 -0.398 -1.553 1.00 75.25 85 TYR A CA 1
ATOM 699 C C . TYR A 1 85 ? 17.112 0.835 -0.664 1.00 75.25 85 TYR A C 1
ATOM 701 O O . TYR A 1 85 ? 17.938 1.053 0.216 1.00 75.25 85 TYR A O 1
ATOM 709 N N . PHE A 1 86 ? 16.047 1.621 -0.858 1.00 77.62 86 PHE A N 1
ATOM 710 C CA . PHE A 1 86 ? 15.757 2.767 0.005 1.00 77.62 86 PHE A CA 1
ATOM 711 C C . PHE A 1 86 ? 15.479 2.340 1.450 1.00 77.62 86 PHE A C 1
ATOM 713 O O . PHE A 1 86 ? 15.982 2.967 2.378 1.00 77.62 86 PHE A O 1
ATOM 720 N N . ILE A 1 87 ? 14.699 1.274 1.648 1.00 77.38 87 ILE A N 1
ATOM 721 C CA . ILE A 1 87 ? 14.399 0.741 2.979 1.00 77.38 87 ILE A CA 1
ATOM 722 C C . ILE A 1 87 ? 15.675 0.245 3.647 1.00 77.38 87 ILE A C 1
ATOM 724 O O . ILE A 1 87 ? 15.912 0.602 4.795 1.00 77.38 87 ILE A O 1
ATOM 728 N N . TYR A 1 88 ? 16.524 -0.505 2.941 1.00 74.94 88 TYR A N 1
ATOM 729 C CA . TYR A 1 88 ? 17.815 -0.908 3.494 1.00 74.94 88 TYR A CA 1
ATOM 730 C C . TYR A 1 88 ? 18.645 0.326 3.872 1.00 74.94 88 TYR A C 1
ATOM 732 O O . TYR A 1 88 ? 18.919 0.504 5.054 1.00 74.94 88 TYR A O 1
ATOM 740 N N . ASP A 1 89 ? 18.920 1.237 2.929 1.00 75.69 89 ASP A N 1
ATOM 741 C CA . ASP A 1 89 ? 19.738 2.445 3.142 1.00 75.69 89 ASP A CA 1
ATOM 742 C C . ASP A 1 89 ? 19.258 3.323 4.312 1.00 75.69 89 ASP A C 1
ATOM 744 O O . ASP A 1 89 ? 20.059 3.797 5.115 1.00 75.69 89 ASP A O 1
ATOM 748 N N . LYS A 1 90 ? 17.943 3.534 4.439 1.00 70.38 90 LYS A N 1
ATOM 749 C CA . LYS A 1 90 ? 17.373 4.453 5.439 1.00 70.38 90 LYS A CA 1
ATOM 750 C C . LYS A 1 90 ? 17.030 3.811 6.775 1.00 70.38 90 LYS A C 1
ATOM 752 O O . LYS A 1 90 ? 17.006 4.520 7.777 1.00 70.38 90 LYS A O 1
ATOM 757 N N . VAL A 1 91 ? 16.795 2.501 6.826 1.00 62.00 91 VAL A N 1
ATOM 758 C CA . VAL A 1 91 ? 16.478 1.780 8.076 1.00 62.00 91 VAL A CA 1
ATOM 759 C C . VAL A 1 91 ? 17.750 1.211 8.740 1.00 62.00 91 VAL A C 1
ATOM 761 O O . VAL A 1 91 ? 17.693 0.595 9.806 1.00 62.00 91 VAL A O 1
ATOM 764 N N . HIS A 1 92 ? 18.934 1.492 8.181 1.00 54.12 92 HIS A N 1
ATOM 765 C CA . HIS A 1 92 ? 20.250 1.032 8.652 1.00 54.12 92 HIS A CA 1
ATOM 766 C C . HIS A 1 92 ? 20.689 1.475 10.065 1.00 54.12 92 HIS A C 1
ATOM 768 O O . HIS A 1 92 ? 21.825 1.201 10.442 1.00 54.12 92 HIS A O 1
ATOM 774 N N . GLN A 1 93 ? 19.825 2.063 10.900 1.00 53.19 93 GLN A N 1
ATOM 775 C CA . GLN A 1 93 ? 20.138 2.223 12.327 1.00 53.19 93 GLN A CA 1
ATOM 776 C C . GLN A 1 93 ? 19.893 0.955 13.170 1.00 53.19 93 GLN A C 1
ATOM 778 O O . GLN A 1 93 ? 20.430 0.864 14.268 1.00 53.19 93 GLN A O 1
ATOM 783 N N . VAL A 1 94 ? 19.149 -0.049 12.677 1.00 50.75 94 VAL A N 1
ATOM 784 C CA . VAL A 1 94 ? 18.778 -1.247 13.479 1.00 50.75 94 VAL A CA 1
ATOM 785 C C . VAL A 1 94 ? 19.463 -2.547 13.013 1.00 50.75 94 VAL A C 1
ATOM 787 O O . VAL A 1 94 ? 19.542 -3.522 13.757 1.00 50.75 94 VAL A O 1
ATOM 790 N N . LEU A 1 95 ? 20.045 -2.569 11.810 1.00 51.56 95 LEU A N 1
ATOM 791 C CA . LEU A 1 95 ? 20.579 -3.791 11.182 1.00 51.56 95 LEU A CA 1
ATOM 792 C C . LEU A 1 95 ? 21.916 -4.312 11.749 1.00 51.56 95 LEU A C 1
ATOM 794 O O . LEU A 1 95 ? 22.372 -5.371 11.325 1.00 51.56 95 LEU A O 1
ATOM 798 N N . ILE A 1 96 ? 22.542 -3.626 12.713 1.00 54.69 96 ILE A N 1
ATOM 799 C CA . ILE A 1 96 ? 23.783 -4.116 13.344 1.00 54.69 96 ILE A CA 1
ATOM 800 C C . ILE A 1 96 ? 23.505 -5.242 14.365 1.00 54.69 96 ILE A C 1
ATOM 802 O O . ILE A 1 96 ? 24.405 -6.025 14.655 1.00 54.69 96 ILE A O 1
ATOM 806 N N . LEU A 1 97 ? 22.269 -5.400 14.864 1.00 52.09 97 LEU A N 1
ATOM 807 C CA . LEU A 1 97 ? 21.973 -6.348 15.954 1.00 52.09 97 LEU A CA 1
ATOM 808 C C . LEU A 1 97 ? 21.143 -7.583 15.561 1.00 52.09 97 LEU A C 1
ATOM 810 O O . LEU A 1 97 ? 21.045 -8.513 16.357 1.00 52.09 97 LEU A O 1
ATOM 814 N N . SER A 1 98 ? 20.586 -7.657 14.348 1.00 56.12 98 SER A N 1
ATOM 815 C CA . SER A 1 98 ? 19.759 -8.793 13.907 1.00 56.12 98 SER A CA 1
ATOM 816 C C . SER A 1 98 ? 20.355 -9.529 12.702 1.00 56.12 98 SER A C 1
ATOM 818 O O . SER A 1 98 ? 19.855 -9.473 11.584 1.00 56.12 98 SER A O 1
ATOM 820 N N . GLY A 1 99 ? 21.428 -10.281 12.961 1.00 60.78 99 GLY A N 1
ATOM 821 C CA . GLY A 1 99 ? 21.736 -11.505 12.215 1.00 60.78 99 GLY A CA 1
ATOM 822 C C . GLY A 1 99 ? 22.102 -11.344 10.739 1.00 60.78 99 GLY A C 1
ATOM 823 O O . GLY A 1 99 ? 21.441 -11.908 9.870 1.00 60.78 99 GLY A O 1
ATOM 824 N N . THR A 1 100 ? 23.222 -10.688 10.439 1.00 52.12 100 THR A N 1
ATOM 825 C CA . THR A 1 100 ? 23.924 -10.963 9.180 1.00 52.12 100 THR A CA 1
ATOM 826 C C . THR A 1 100 ? 24.776 -12.222 9.353 1.00 52.12 100 THR A C 1
ATOM 828 O O . THR A 1 100 ? 25.760 -12.242 10.091 1.00 52.12 100 THR A O 1
ATOM 831 N N . HIS A 1 101 ? 24.416 -13.313 8.669 1.00 57.28 101 HIS A N 1
ATOM 832 C CA . HIS A 1 101 ? 25.319 -14.455 8.526 1.00 57.28 101 HIS A CA 1
ATOM 833 C C . HIS A 1 101 ? 26.402 -14.085 7.506 1.00 57.28 101 HIS A C 1
ATOM 835 O O . HIS A 1 101 ? 26.298 -14.369 6.312 1.00 57.28 101 HIS A O 1
ATOM 841 N N . VAL A 1 102 ? 27.438 -13.390 7.976 1.00 50.19 102 VAL A N 1
ATOM 842 C CA . VAL A 1 102 ? 28.660 -13.167 7.205 1.00 50.19 102 VAL A CA 1
ATOM 843 C C . VAL A 1 102 ? 29.401 -14.500 7.143 1.00 50.19 102 VAL A C 1
ATOM 845 O O . VAL A 1 102 ? 30.070 -14.896 8.098 1.00 50.19 102 VAL A O 1
ATOM 848 N N . LYS A 1 103 ? 29.302 -15.210 6.014 1.00 45.50 103 LYS A N 1
ATOM 849 C CA . LYS A 1 103 ? 30.286 -16.247 5.685 1.00 45.50 103 LYS A CA 1
ATOM 850 C C . LYS A 1 103 ? 31.618 -15.545 5.431 1.00 45.50 103 LYS A C 1
ATOM 852 O O . LYS A 1 103 ? 31.851 -15.035 4.337 1.00 45.50 103 LYS A O 1
ATOM 857 N N . LYS A 1 104 ? 32.463 -15.493 6.463 1.00 39.41 104 LYS A N 1
ATOM 858 C CA . LYS A 1 104 ? 33.885 -15.171 6.318 1.00 39.41 104 LYS A CA 1
ATOM 859 C C . LYS A 1 104 ? 34.503 -16.203 5.366 1.00 39.41 104 LYS A C 1
ATOM 861 O O . LYS A 1 104 ? 34.340 -17.402 5.586 1.00 39.41 104 LYS A O 1
ATOM 866 N N . LYS A 1 105 ? 35.128 -15.724 4.293 1.00 36.31 105 LYS A N 1
ATOM 867 C CA . LYS A 1 105 ? 36.157 -16.466 3.562 1.00 36.31 105 LYS A CA 1
ATOM 868 C C . LYS A 1 105 ? 37.507 -16.111 4.160 1.00 36.31 105 LYS A C 1
ATOM 870 O O . LYS A 1 105 ? 37.627 -14.950 4.614 1.00 36.31 105 LYS A O 1
#

Radius of gyration: 20.39 Å; chains: 1; bounding box: 51×30×49 Å

InterPro domains:
  IPR000542 Acyltransferase ChoActase/COT/CPT [PS00439] (17-32)
  IPR000542 Acyltransferase ChoActase/COT/CPT [PTHR22589] (8-93)
  IPR039551 Choline/Carnitine o-acyltransferase, domain 1 and 2 [PF00755] (20-83)
  IPR042572 Carnitine o-acyltransferase, N-terminal [G3DSA:1.10.275.20] (2-95)